Protein AF-A0A1I3WSX5-F1 (afdb_monomer_lite)

Structure (mmCIF, N/CA/C/O backbone):
data_AF-A0A1I3WSX5-F1
#
_entry.id   AF-A0A1I3WSX5-F1
#
loop_
_atom_site.group_PDB
_atom_site.id
_atom_site.type_symbol
_atom_site.label_atom_id
_atom_site.label_alt_id
_atom_site.label_comp_id
_atom_site.label_asym_id
_atom_site.label_entity_id
_atom_site.label_seq_id
_atom_site.pdbx_PDB_ins_code
_atom_site.Cartn_x
_atom_site.Cartn_y
_atom_site.Cartn_z
_atom_site.occupancy
_atom_site.B_iso_or_equiv
_atom_site.auth_seq_id
_atom_site.auth_comp_id
_atom_site.auth_asym_id
_atom_site.auth_atom_id
_atom_site.pdbx_PDB_model_num
ATOM 1 N N . MET A 1 1 ? 1.909 -6.756 -19.772 1.00 53.91 1 MET A N 1
ATOM 2 C CA . MET A 1 1 ? 0.663 -6.466 -19.023 1.00 53.91 1 MET A CA 1
ATOM 3 C C . MET A 1 1 ? 0.444 -7.357 -17.795 1.00 53.91 1 MET A C 1
ATOM 5 O O . MET A 1 1 ? -0.221 -6.902 -16.877 1.00 53.91 1 MET A O 1
ATOM 9 N N . HIS A 1 2 ? 1.044 -8.554 -17.705 1.00 61.41 2 HIS A N 1
ATOM 10 C CA . HIS A 1 2 ? 0.898 -9.438 -16.534 1.00 61.41 2 HIS A CA 1
ATOM 11 C C . HIS A 1 2 ? 1.403 -8.847 -15.204 1.00 61.41 2 HIS A C 1
ATOM 13 O O . HIS A 1 2 ? 0.776 -9.063 -14.174 1.00 61.41 2 HIS A O 1
ATOM 19 N N . ASN A 1 3 ? 2.473 -8.045 -15.222 1.00 78.44 3 ASN A N 1
ATOM 20 C CA . ASN A 1 3 ? 3.066 -7.520 -13.984 1.00 78.44 3 ASN A CA 1
ATOM 21 C C . ASN A 1 3 ? 2.170 -6.503 -13.262 1.00 78.44 3 ASN A C 1
ATOM 23 O O . ASN A 1 3 ? 2.145 -6.484 -12.037 1.00 78.44 3 ASN A O 1
ATOM 27 N N . LEU A 1 4 ? 1.411 -5.688 -14.006 1.00 83.44 4 LEU A N 1
ATOM 28 C CA . LEU A 1 4 ? 0.517 -4.695 -13.405 1.00 83.44 4 LEU A CA 1
ATOM 29 C C . LEU A 1 4 ? -0.715 -5.359 -12.784 1.00 83.44 4 LEU A C 1
ATOM 31 O O . LEU A 1 4 ? -1.093 -5.010 -11.674 1.00 83.44 4 LEU A O 1
ATOM 35 N N . VAL A 1 5 ? -1.308 -6.335 -13.478 1.00 86.25 5 VAL A N 1
ATOM 36 C CA . VAL A 1 5 ? -2.471 -7.080 -12.971 1.00 86.25 5 VAL A CA 1
ATOM 37 C C . VAL A 1 5 ? -2.090 -7.886 -11.733 1.00 86.25 5 VAL A C 1
ATOM 39 O O . VAL A 1 5 ? -2.829 -7.880 -10.757 1.00 86.25 5 VAL A O 1
ATOM 42 N N . ASN A 1 6 ? -0.912 -8.516 -11.733 1.00 86.75 6 ASN A N 1
ATOM 43 C CA . ASN A 1 6 ? -0.439 -9.255 -10.568 1.00 86.75 6 ASN A CA 1
ATOM 44 C C . ASN A 1 6 ? -0.180 -8.329 -9.369 1.00 86.75 6 ASN A C 1
ATOM 46 O O . ASN A 1 6 ? -0.593 -8.631 -8.254 1.00 86.75 6 ASN A O 1
ATOM 50 N N . LEU A 1 7 ? 0.446 -7.168 -9.604 1.00 87.06 7 LEU A N 1
ATOM 51 C CA . LEU A 1 7 ? 0.621 -6.146 -8.571 1.00 87.06 7 LEU A CA 1
ATOM 52 C C . LEU A 1 7 ? -0.729 -5.660 -8.032 1.00 87.06 7 LEU A C 1
ATOM 54 O O . LEU A 1 7 ? -0.893 -5.561 -6.821 1.00 87.06 7 LEU A O 1
ATOM 58 N N . PHE A 1 8 ? -1.692 -5.384 -8.915 1.00 87.88 8 PHE A N 1
ATOM 59 C CA . PHE A 1 8 ? -3.028 -4.958 -8.515 1.00 87.88 8 PHE A CA 1
ATOM 60 C C . PHE A 1 8 ? -3.731 -6.025 -7.672 1.00 87.88 8 PHE A C 1
ATOM 62 O O . PHE A 1 8 ? -4.234 -5.687 -6.611 1.00 87.88 8 PHE A O 1
ATOM 69 N N . CYS A 1 9 ? -3.699 -7.303 -8.071 1.00 90.75 9 CYS A N 1
ATOM 70 C CA . CYS A 1 9 ? -4.266 -8.398 -7.275 1.00 90.75 9 CYS A CA 1
ATOM 71 C C . CYS A 1 9 ? -3.662 -8.459 -5.867 1.00 90.75 9 CYS A C 1
ATOM 73 O O . CYS A 1 9 ? -4.401 -8.467 -4.890 1.00 90.75 9 CYS A O 1
ATOM 75 N N . HIS A 1 10 ? -2.332 -8.420 -5.744 1.00 88.88 10 HIS A N 1
ATOM 76 C CA . HIS A 1 10 ? -1.683 -8.434 -4.430 1.00 88.88 10 HIS A CA 1
ATOM 77 C C . HIS A 1 10 ? -2.049 -7.216 -3.571 1.00 88.88 10 HIS A C 1
ATOM 79 O O . HIS A 1 10 ? -2.234 -7.337 -2.359 1.00 88.88 10 HIS A O 1
ATOM 85 N N . VAL A 1 11 ? -2.145 -6.036 -4.186 1.00 89.19 11 VAL A N 1
ATOM 86 C CA . VAL A 1 11 ? -2.537 -4.802 -3.495 1.00 89.19 11 VAL A CA 1
ATOM 87 C C . VAL A 1 11 ? -4.013 -4.841 -3.096 1.00 89.19 11 VAL A C 1
ATOM 89 O O . VAL A 1 11 ? -4.353 -4.366 -2.014 1.00 89.19 11 VAL A O 1
ATOM 92 N N . ASP A 1 12 ? -4.884 -5.414 -3.923 1.00 91.88 12 ASP A N 1
ATOM 93 C CA . ASP A 1 12 ? -6.305 -5.565 -3.623 1.00 91.88 12 ASP A CA 1
ATOM 94 C C . ASP A 1 12 ? -6.534 -6.542 -2.466 1.00 91.88 12 ASP A C 1
ATOM 96 O O . ASP A 1 12 ? -7.177 -6.167 -1.486 1.00 91.88 12 ASP A O 1
ATOM 100 N N . ASP A 1 13 ? -5.896 -7.717 -2.490 1.00 92.25 13 ASP A N 1
ATOM 101 C CA . ASP A 1 13 ? -5.930 -8.690 -1.389 1.00 92.25 13 ASP A CA 1
ATOM 102 C C . ASP A 1 13 ? -5.428 -8.071 -0.074 1.00 92.25 13 ASP A C 1
ATOM 104 O O . ASP A 1 13 ? -6.005 -8.271 1.001 1.00 92.25 13 ASP A O 1
ATOM 108 N N . PHE A 1 14 ? -4.365 -7.263 -0.141 1.00 90.19 14 PHE A N 1
ATOM 109 C CA . PHE A 1 14 ? -3.889 -6.505 1.013 1.00 90.19 14 PHE A CA 1
ATOM 110 C C . PHE A 1 14 ? -4.941 -5.501 1.501 1.00 90.19 14 PHE A C 1
ATOM 112 O O . PHE A 1 14 ? -5.233 -5.446 2.697 1.00 90.19 14 PHE A O 1
ATOM 119 N N . CYS A 1 15 ? -5.540 -4.722 0.597 1.00 89.44 15 CYS A N 1
ATOM 120 C CA . CYS A 1 15 ? -6.542 -3.718 0.943 1.00 89.44 15 CYS A CA 1
ATOM 121 C C . CYS A 1 15 ? -7.789 -4.333 1.570 1.00 89.44 15 CYS A C 1
ATOM 123 O O . CYS A 1 15 ? -8.302 -3.767 2.534 1.00 89.44 15 CYS A O 1
ATOM 125 N N . GLN A 1 16 ? -8.256 -5.477 1.068 1.00 89.50 16 GLN A N 1
ATOM 126 C CA . GLN A 1 16 ? -9.413 -6.180 1.622 1.00 89.50 16 GLN A CA 1
ATOM 127 C C . GLN A 1 16 ? -9.189 -6.572 3.088 1.00 89.50 16 GLN A C 1
ATOM 129 O O . GLN A 1 16 ? -10.088 -6.419 3.913 1.00 89.50 16 GLN A O 1
ATOM 134 N N . ASN A 1 17 ? -7.970 -6.993 3.435 1.00 90.06 17 ASN A N 1
ATOM 135 C CA . ASN A 1 17 ? -7.615 -7.365 4.803 1.00 90.06 17 ASN A CA 1
ATOM 136 C C . ASN A 1 17 ? -7.299 -6.145 5.690 1.00 90.06 17 ASN A C 1
ATOM 138 O O . ASN A 1 17 ? -7.687 -6.099 6.857 1.00 90.06 17 ASN A O 1
ATOM 142 N N . PHE A 1 18 ? -6.613 -5.134 5.155 1.00 88.75 18 PHE A N 1
ATOM 143 C CA . PHE A 1 18 ? -6.121 -3.985 5.921 1.00 88.75 18 PHE A CA 1
ATOM 144 C C . PHE A 1 18 ? -7.175 -2.886 6.138 1.00 88.75 18 PHE A C 1
ATOM 146 O O . PHE A 1 18 ? -7.281 -2.339 7.237 1.00 88.75 18 PHE A O 1
ATOM 153 N N . MET A 1 19 ? -7.982 -2.561 5.120 1.00 88.50 19 MET A N 1
ATOM 154 C CA . MET A 1 19 ? -8.978 -1.484 5.192 1.00 88.50 19 MET A CA 1
ATOM 155 C C . MET A 1 19 ? -9.985 -1.605 6.342 1.00 88.50 19 MET A C 1
ATOM 157 O O . MET A 1 19 ? -10.201 -0.581 6.990 1.00 88.50 19 MET A O 1
ATOM 161 N N . PRO A 1 20 ? -10.600 -2.767 6.645 1.00 87.12 20 PRO A N 1
ATOM 162 C CA . PRO A 1 20 ? -11.563 -2.847 7.745 1.00 87.12 20 PRO A CA 1
ATOM 163 C C . PRO A 1 20 ? -10.920 -2.505 9.096 1.00 87.12 20 PRO A C 1
ATOM 165 O O . PRO A 1 20 ? -11.470 -1.710 9.855 1.00 87.12 20 PRO A O 1
ATOM 168 N N . HIS A 1 21 ? -9.711 -3.009 9.357 1.00 89.00 21 HIS A N 1
ATOM 169 C CA . HIS A 1 21 ? -8.954 -2.701 10.574 1.00 89.00 21 HIS A CA 1
ATOM 170 C C . HIS A 1 21 ? -8.577 -1.217 10.650 1.00 89.00 21 HIS A C 1
ATOM 172 O O . HIS A 1 21 ? -8.747 -0.572 11.684 1.00 89.00 21 HIS A O 1
ATOM 178 N N . TRP A 1 22 ? -8.119 -0.650 9.533 1.00 86.25 22 TRP A N 1
ATOM 179 C CA . TRP A 1 22 ? -7.769 0.764 9.441 1.00 86.25 22 TRP A CA 1
ATOM 180 C C . TRP A 1 22 ? -8.975 1.684 9.666 1.00 86.25 22 TRP A C 1
ATOM 182 O O . TRP A 1 22 ? -8.872 2.714 10.329 1.00 86.25 22 TRP A O 1
ATOM 192 N N . GLN A 1 23 ? -10.144 1.309 9.148 1.00 86.06 23 GLN A N 1
ATOM 193 C CA . GLN A 1 23 ? -11.378 2.063 9.346 1.00 86.06 23 GLN A CA 1
ATOM 194 C C . GLN A 1 23 ? -11.817 2.064 10.811 1.00 86.06 23 GLN A C 1
ATOM 196 O O . GLN A 1 23 ? -12.165 3.130 11.317 1.00 86.06 23 GLN A O 1
ATOM 201 N N . ILE A 1 24 ? -11.759 0.915 11.492 1.00 86.69 24 ILE A N 1
ATOM 202 C CA . ILE A 1 24 ? -12.074 0.809 12.926 1.00 86.69 24 ILE A CA 1
ATOM 203 C C . ILE A 1 24 ? -11.147 1.723 13.733 1.00 86.69 24 ILE A C 1
ATOM 205 O O . ILE A 1 24 ? -11.628 2.573 14.479 1.00 86.69 24 ILE A O 1
ATOM 209 N N . TYR A 1 25 ? -9.837 1.641 13.491 1.00 88.00 25 TYR A N 1
ATOM 210 C CA . TYR A 1 25 ? -8.841 2.480 14.159 1.00 88.00 25 TYR A CA 1
ATOM 211 C C . TYR A 1 25 ? -9.108 3.988 13.993 1.00 88.00 25 TYR A C 1
ATOM 213 O O . TYR A 1 25 ? -9.035 4.757 14.953 1.00 88.00 25 TYR A O 1
ATOM 221 N N . LEU A 1 26 ? -9.456 4.430 12.778 1.00 85.25 26 LEU A N 1
ATOM 222 C CA . LEU A 1 26 ? -9.756 5.839 12.495 1.00 85.25 26 LEU A CA 1
ATOM 223 C C . LEU A 1 26 ? -11.048 6.333 13.165 1.00 85.25 26 LEU A C 1
ATOM 225 O O . LEU A 1 26 ? -11.144 7.514 13.513 1.00 85.25 26 LEU A O 1
ATOM 229 N N . ILE A 1 27 ? -12.039 5.451 13.320 1.00 84.94 27 ILE A N 1
ATOM 230 C CA . ILE A 1 27 ? -13.291 5.753 14.022 1.00 84.94 27 ILE A CA 1
ATOM 231 C C . ILE A 1 27 ? -13.022 5.872 15.525 1.00 84.94 27 ILE A C 1
ATOM 233 O O . ILE A 1 27 ? -13.448 6.852 16.137 1.00 84.94 27 ILE A O 1
ATOM 237 N N . GLU A 1 28 ? -12.269 4.933 16.105 1.00 86.62 28 GLU A N 1
ATOM 238 C CA . GLU A 1 28 ? -11.900 4.929 17.528 1.00 86.62 28 GLU A CA 1
ATOM 239 C C . GLU A 1 28 ? -11.077 6.157 17.925 1.00 86.62 28 GLU A C 1
ATOM 241 O O . GLU A 1 28 ? -11.322 6.766 18.965 1.00 86.62 28 GLU A O 1
ATOM 246 N N . ARG A 1 29 ? -10.141 6.581 17.069 1.00 84.25 29 ARG A N 1
ATOM 247 C CA . ARG A 1 29 ? -9.368 7.812 17.282 1.00 84.25 29 ARG A CA 1
ATOM 248 C C . ARG A 1 29 ? -10.164 9.102 17.085 1.00 84.25 29 ARG A C 1
ATOM 250 O O . ARG A 1 29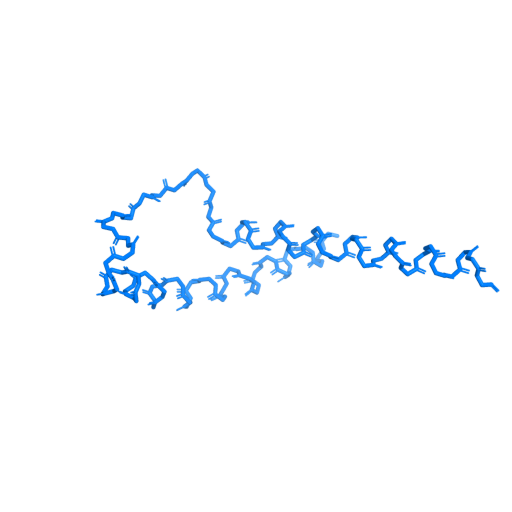 ? -9.657 10.180 17.385 1.00 84.25 29 ARG A O 1
ATOM 257 N N . GLY A 1 30 ? -11.381 9.029 16.549 1.00 79.81 30 GLY A N 1
ATOM 258 C CA . GLY A 1 30 ? -12.191 10.202 16.214 1.00 79.81 30 GLY A CA 1
ATOM 259 C C . GLY A 1 30 ? -11.675 11.013 15.017 1.00 79.81 30 GLY A C 1
ATOM 260 O O . GLY A 1 30 ? -12.271 12.040 14.689 1.00 79.81 30 GLY A O 1
ATOM 261 N N . GLU A 1 31 ? -10.619 10.548 14.340 1.00 73.62 31 GLU A N 1
ATOM 262 C CA . GLU A 1 31 ? -10.039 11.176 13.144 1.00 73.62 31 GLU A CA 1
ATOM 263 C C . GLU A 1 31 ? -10.964 11.046 11.921 1.00 73.62 31 GLU A C 1
ATOM 265 O O . GLU A 1 31 ? -10.885 11.844 10.985 1.00 73.62 31 GLU A O 1
ATOM 270 N N . ARG A 1 32 ? -11.894 10.079 11.923 1.00 69.19 32 ARG A N 1
ATOM 271 C CA . ARG A 1 32 ? -12.865 9.901 10.837 1.00 69.19 32 ARG A CA 1
ATOM 272 C C . ARG A 1 32 ? -14.252 9.527 11.369 1.00 69.19 32 ARG A C 1
ATOM 274 O O . ARG A 1 32 ? -14.469 8.429 11.860 1.00 69.19 32 ARG A O 1
ATOM 281 N N . ARG A 1 33 ? -15.229 10.429 11.204 1.00 65.06 33 ARG A N 1
ATOM 282 C CA . ARG A 1 33 ? -16.632 10.225 11.639 1.00 65.06 33 ARG A CA 1
ATOM 283 C C . ARG A 1 33 ? -17.563 9.637 10.568 1.00 65.06 33 ARG A C 1
ATOM 285 O O . ARG A 1 33 ? -18.695 9.281 10.878 1.00 65.06 33 ARG A O 1
ATOM 292 N N . ARG A 1 34 ? -17.129 9.563 9.302 1.00 67.00 34 ARG A N 1
ATOM 293 C CA . ARG A 1 34 ? -17.941 9.071 8.173 1.00 67.00 34 ARG A CA 1
ATOM 294 C C . ARG A 1 34 ? -17.083 8.285 7.185 1.00 67.00 34 ARG A C 1
ATOM 296 O O . ARG A 1 34 ? -16.027 8.759 6.771 1.00 67.00 34 ARG A O 1
ATOM 303 N N . LEU A 1 35 ? -17.568 7.118 6.769 1.00 66.88 35 LEU A N 1
ATOM 304 C CA . LEU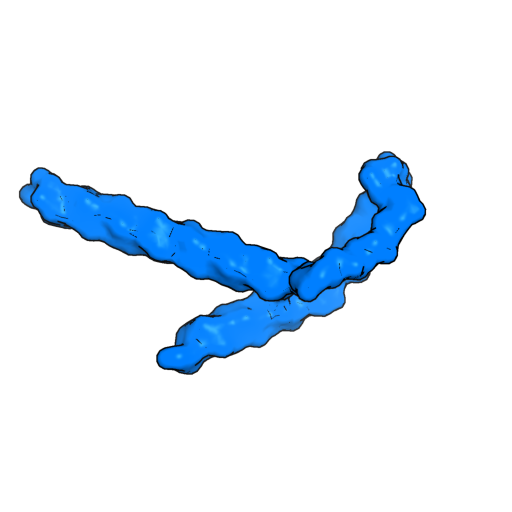 A 1 35 ? -17.008 6.363 5.649 1.00 66.88 35 LEU A CA 1
ATOM 305 C C . LEU A 1 35 ? -17.631 6.889 4.353 1.00 66.88 35 LEU A C 1
ATOM 307 O O . LEU A 1 35 ? -18.705 6.455 3.949 1.00 66.88 35 LEU A O 1
ATOM 311 N N . HIS A 1 36 ? -16.991 7.879 3.728 1.00 67.31 36 HIS A N 1
ATOM 312 C CA . HIS A 1 36 ? -17.359 8.280 2.373 1.00 67.31 36 HIS A CA 1
ATOM 313 C C . HIS A 1 36 ? -16.639 7.365 1.382 1.00 67.31 36 HIS A C 1
ATOM 315 O O . HIS A 1 36 ? -15.409 7.364 1.326 1.00 67.31 36 HIS A O 1
ATOM 321 N N . GLN A 1 37 ? -17.399 6.581 0.620 1.00 68.19 37 GLN A N 1
ATOM 322 C CA . GLN A 1 37 ? -16.850 5.865 -0.525 1.00 68.19 37 GLN A CA 1
ATOM 323 C C . GLN A 1 37 ? -16.496 6.900 -1.596 1.00 68.19 37 GLN A C 1
ATOM 325 O O . GLN A 1 37 ? -17.376 7.519 -2.191 1.00 68.19 37 GLN A O 1
ATOM 330 N N . GLY A 1 38 ? -15.197 7.139 -1.784 1.00 74.81 38 GLY A N 1
ATOM 331 C CA . GLY A 1 38 ? -14.706 7.927 -2.909 1.00 74.81 38 GLY A CA 1
ATOM 332 C C . GLY A 1 38 ? -14.976 7.214 -4.236 1.00 74.81 38 GLY A C 1
ATOM 333 O O . GLY A 1 38 ? -15.319 6.035 -4.266 1.00 74.81 38 GLY A O 1
ATOM 334 N N . ARG A 1 39 ? -14.781 7.919 -5.354 1.00 79.06 39 ARG A N 1
ATOM 335 C CA . ARG A 1 39 ? -14.954 7.351 -6.70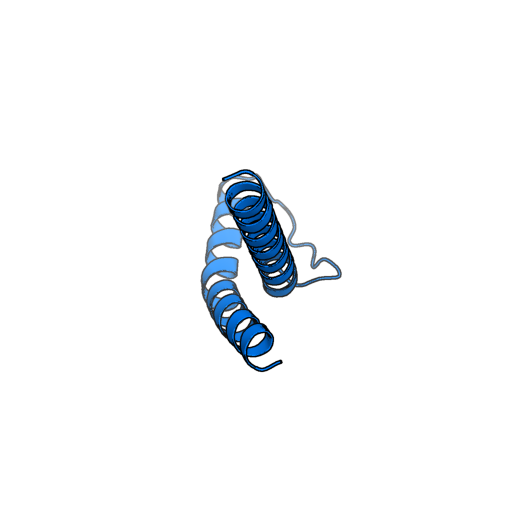8 1.00 79.06 39 ARG A CA 1
ATOM 336 C C . ARG A 1 39 ? -13.920 6.277 -7.071 1.00 79.06 39 ARG A C 1
ATOM 338 O O . ARG A 1 39 ? -14.059 5.668 -8.122 1.00 79.06 39 ARG A O 1
ATOM 345 N N . MET A 1 40 ? -12.890 6.101 -6.247 1.00 81.12 40 MET A N 1
ATOM 346 C CA . MET A 1 40 ? -11.761 5.205 -6.476 1.00 81.12 40 MET A CA 1
ATOM 347 C C . MET A 1 40 ? -11.501 4.389 -5.207 1.00 81.12 40 MET A C 1
ATOM 349 O O . MET A 1 40 ? -11.536 4.937 -4.098 1.00 81.12 40 MET A O 1
ATOM 353 N N . ALA A 1 41 ? -11.263 3.090 -5.368 1.00 83.06 41 ALA A N 1
ATOM 354 C CA . ALA A 1 41 ? -10.954 2.181 -4.276 1.00 83.06 41 ALA A CA 1
ATOM 355 C C . ALA A 1 41 ? -9.553 2.451 -3.706 1.00 83.06 41 ALA A C 1
ATOM 357 O O . ALA A 1 41 ? -8.656 2.955 -4.384 1.00 83.06 41 ALA A O 1
ATOM 358 N N . ALA A 1 42 ? -9.341 2.089 -2.437 1.00 84.75 42 ALA A N 1
ATOM 359 C CA . ALA A 1 42 ? -8.036 2.244 -1.794 1.00 84.75 42 ALA A CA 1
ATOM 360 C C . ALA A 1 42 ? -6.940 1.423 -2.500 1.00 84.75 42 ALA A C 1
ATOM 362 O O . ALA A 1 42 ? -5.800 1.880 -2.572 1.00 84.75 42 ALA A O 1
ATOM 363 N N . SER A 1 43 ? -7.297 0.261 -3.057 1.00 85.81 43 SER A N 1
ATOM 364 C CA . SER A 1 43 ? -6.398 -0.589 -3.839 1.00 85.81 43 SER A CA 1
ATOM 365 C C . SER A 1 43 ? -5.953 0.081 -5.133 1.00 85.81 43 SER A C 1
ATOM 367 O O . SER A 1 43 ? -4.757 0.139 -5.401 1.00 85.81 43 SER A O 1
ATOM 369 N N . GLU A 1 44 ? -6.873 0.696 -5.875 1.00 86.38 44 GLU A N 1
ATOM 370 C CA . GLU A 1 44 ? -6.557 1.464 -7.086 1.00 86.38 44 GLU A CA 1
ATOM 371 C C . GLU A 1 44 ? -5.605 2.631 -6.788 1.00 86.38 44 GLU A C 1
ATOM 373 O O . GLU A 1 44 ? -4.589 2.794 -7.466 1.00 86.38 44 GLU A O 1
ATOM 378 N N . ILE A 1 45 ? -5.881 3.402 -5.728 1.00 87.69 45 ILE A N 1
ATOM 379 C CA . ILE A 1 45 ? -5.015 4.510 -5.297 1.00 87.69 45 ILE A CA 1
ATOM 380 C C . ILE A 1 45 ? -3.622 3.986 -4.925 1.00 87.69 45 ILE A C 1
ATOM 382 O O . ILE A 1 45 ? -2.617 4.546 -5.366 1.00 87.69 45 ILE A O 1
ATOM 386 N N . MET A 1 46 ? -3.540 2.903 -4.145 1.00 87.69 46 MET A N 1
ATOM 387 C CA . MET A 1 46 ? -2.259 2.298 -3.769 1.00 87.69 46 MET A CA 1
ATOM 388 C C . MET A 1 46 ? -1.483 1.798 -4.985 1.00 87.69 46 MET A C 1
ATOM 390 O O . MET A 1 46 ? -0.287 2.061 -5.083 1.00 87.69 46 MET A O 1
ATOM 394 N N . THR A 1 47 ? -2.137 1.130 -5.937 1.00 89.62 47 THR A N 1
ATOM 395 C CA . THR A 1 47 ? -1.477 0.664 -7.162 1.00 89.62 47 THR A CA 1
ATOM 396 C C . THR A 1 47 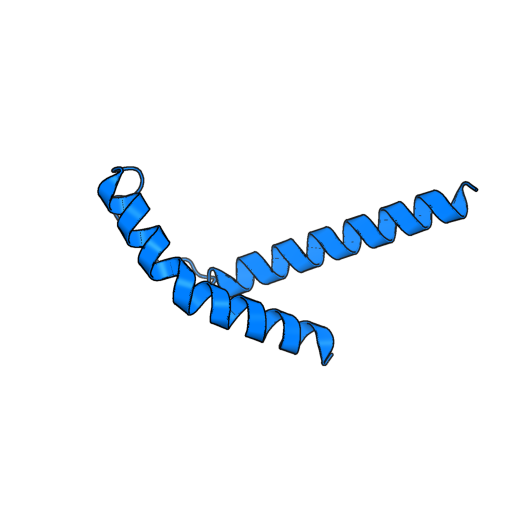? -0.94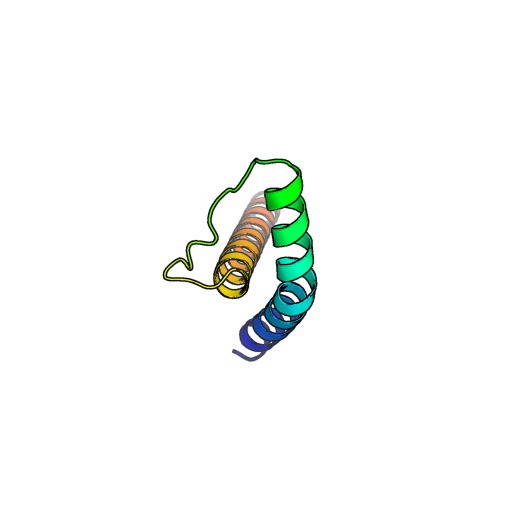5 1.831 -7.993 1.00 89.62 47 THR A C 1
ATOM 398 O O . THR A 1 47 ? 0.190 1.757 -8.464 1.00 89.62 47 THR A O 1
ATOM 401 N N . ILE A 1 48 ? -1.695 2.933 -8.120 1.00 89.06 48 ILE A N 1
ATOM 402 C CA . ILE A 1 48 ? -1.221 4.150 -8.800 1.00 89.06 48 ILE A CA 1
ATOM 403 C C . ILE A 1 48 ? 0.023 4.714 -8.100 1.00 89.06 48 ILE A C 1
ATOM 405 O O . ILE A 1 48 ? 1.019 5.000 -8.765 1.00 89.06 48 ILE A O 1
ATOM 409 N N . ILE A 1 49 ? 0.004 4.830 -6.768 1.00 89.38 49 ILE A N 1
ATOM 410 C CA . ILE A 1 49 ? 1.140 5.343 -5.984 1.00 89.38 49 ILE A CA 1
ATOM 411 C C . ILE A 1 49 ? 2.373 4.451 -6.159 1.00 89.38 49 ILE A C 1
ATOM 413 O O . ILE A 1 49 ? 3.457 4.955 -6.451 1.00 89.38 49 ILE A O 1
ATOM 417 N N . ILE A 1 50 ? 2.216 3.132 -6.029 1.00 88.56 50 ILE A N 1
ATOM 418 C CA . ILE A 1 50 ? 3.315 2.175 -6.205 1.00 88.56 50 ILE A CA 1
ATOM 419 C C . ILE A 1 50 ? 3.883 2.292 -7.619 1.00 88.56 50 ILE A C 1
ATOM 421 O O . ILE A 1 50 ? 5.101 2.340 -7.791 1.00 88.56 50 ILE A O 1
ATOM 425 N N . CYS A 1 51 ? 3.027 2.379 -8.637 1.00 88.25 51 CYS A N 1
ATOM 426 C CA . CYS A 1 51 ? 3.472 2.513 -10.017 1.00 88.25 51 CYS A CA 1
ATOM 427 C C . CYS A 1 51 ? 4.260 3.816 -10.234 1.00 88.25 51 CYS A C 1
ATOM 429 O O . CYS A 1 51 ? 5.317 3.786 -10.861 1.00 88.25 51 CYS A O 1
ATOM 431 N N . LEU A 1 52 ? 3.809 4.940 -9.664 1.00 87.25 52 LEU A N 1
ATOM 432 C CA . LEU A 1 52 ? 4.531 6.215 -9.731 1.00 87.25 52 LEU A CA 1
ATOM 433 C C . LEU A 1 52 ? 5.904 6.143 -9.049 1.00 87.25 52 LEU A C 1
ATOM 435 O O . LEU A 1 52 ? 6.890 6.591 -9.630 1.00 87.25 52 LEU A O 1
ATOM 439 N N . ILE A 1 53 ? 5.994 5.542 -7.859 1.00 90.38 53 ILE A N 1
ATOM 440 C CA . ILE A 1 53 ? 7.267 5.384 -7.136 1.00 90.38 53 ILE A CA 1
ATOM 441 C C . ILE A 1 53 ? 8.260 4.546 -7.951 1.00 90.38 53 ILE A C 1
ATOM 443 O O . ILE A 1 53 ? 9.426 4.920 -8.063 1.00 90.38 53 ILE A O 1
ATOM 447 N N . ASN A 1 54 ? 7.801 3.447 -8.557 1.00 86.12 54 ASN A N 1
ATOM 448 C CA . ASN A 1 54 ? 8.646 2.589 -9.394 1.00 86.12 54 ASN A CA 1
ATOM 449 C C . ASN A 1 54 ? 9.145 3.302 -10.662 1.00 86.12 54 ASN A C 1
ATOM 451 O O . ASN A 1 54 ? 10.266 3.069 -11.106 1.00 86.12 54 ASN A O 1
ATOM 455 N N . VAL A 1 55 ? 8.335 4.184 -11.252 1.00 87.44 55 VAL A N 1
ATOM 456 C CA . VAL A 1 55 ? 8.759 4.979 -12.415 1.00 87.44 55 VAL A CA 1
ATOM 457 C C . VAL A 1 55 ? 9.806 6.017 -12.009 1.00 87.44 55 VAL A C 1
ATOM 459 O O . VAL A 1 55 ? 10.802 6.182 -12.710 1.00 87.44 55 VAL A O 1
ATOM 462 N N . ILE A 1 56 ? 9.622 6.681 -10.864 1.00 89.25 56 ILE A N 1
ATOM 463 C CA . ILE A 1 56 ? 10.592 7.654 -10.344 1.00 89.25 56 ILE A CA 1
ATOM 464 C C . ILE A 1 56 ? 11.921 6.968 -10.019 1.00 89.25 56 ILE A C 1
ATOM 466 O O . ILE A 1 56 ? 12.970 7.493 -10.381 1.00 89.25 56 ILE A O 1
ATOM 470 N N . SER A 1 57 ? 11.903 5.793 -9.381 1.00 88.81 57 SER A N 1
ATOM 471 C CA . SER A 1 57 ? 13.138 5.063 -9.082 1.00 88.81 57 SER A CA 1
ATOM 472 C C . SER A 1 57 ? 13.868 4.655 -10.361 1.00 88.81 57 SER A C 1
ATOM 474 O O . SER A 1 57 ? 15.058 4.929 -10.480 1.00 88.81 57 SER A O 1
ATOM 476 N N . ALA A 1 58 ? 13.167 4.093 -11.350 1.00 87.56 58 ALA A N 1
ATOM 477 C CA . ALA A 1 58 ? 13.755 3.747 -12.645 1.00 87.56 58 ALA A CA 1
ATOM 478 C C . ALA A 1 58 ? 14.359 4.969 -13.356 1.00 87.56 58 ALA A C 1
ATOM 480 O O . ALA A 1 58 ? 15.450 4.884 -13.917 1.00 87.56 58 ALA A O 1
ATOM 481 N N . PHE A 1 59 ? 13.685 6.117 -13.286 1.00 89.69 59 PHE A N 1
ATOM 482 C CA . PHE A 1 59 ? 14.184 7.370 -13.842 1.00 89.69 59 PHE A CA 1
ATOM 483 C C . PHE A 1 59 ? 15.448 7.866 -13.127 1.00 89.69 59 PHE A C 1
ATOM 485 O O . PHE A 1 59 ? 16.408 8.258 -13.785 1.00 89.69 59 PHE A O 1
ATOM 492 N N . LEU A 1 60 ? 15.489 7.804 -11.793 1.00 91.62 60 LEU A N 1
ATOM 493 C CA . LEU A 1 60 ? 16.674 8.167 -11.012 1.00 91.62 60 LEU A CA 1
ATOM 494 C C . LEU A 1 60 ? 17.854 7.229 -11.284 1.00 91.62 60 LEU A C 1
ATOM 496 O O . LEU A 1 60 ? 18.976 7.707 -11.421 1.00 91.62 60 LEU A O 1
ATOM 500 N N . TYR A 1 61 ? 17.610 5.921 -11.404 1.00 90.00 61 TYR A N 1
ATOM 501 C CA . TYR A 1 61 ? 18.643 4.956 -11.790 1.00 90.00 61 TYR A CA 1
ATOM 502 C C . TYR A 1 61 ? 19.188 5.240 -13.188 1.00 90.00 61 TYR A C 1
ATOM 504 O O . TYR A 1 61 ? 20.398 5.212 -13.380 1.00 90.00 61 TYR A O 1
ATOM 512 N N . TRP A 1 62 ? 18.318 5.566 -14.145 1.00 91.19 62 TRP A N 1
ATOM 513 C CA . TRP A 1 62 ? 18.738 5.934 -15.494 1.00 91.19 62 TRP A CA 1
ATOM 514 C C . TRP A 1 62 ? 19.559 7.230 -15.521 1.00 91.19 62 TRP A C 1
ATOM 516 O O . TRP A 1 62 ? 20.566 7.304 -16.216 1.00 91.19 62 TRP A O 1
ATOM 526 N N . ILE A 1 63 ? 19.176 8.234 -14.725 1.00 91.12 63 ILE A N 1
ATOM 527 C CA . ILE A 1 63 ? 19.975 9.455 -14.554 1.00 91.12 63 ILE A CA 1
ATOM 528 C C . ILE A 1 63 ? 21.338 9.135 -13.937 1.00 91.12 63 ILE A C 1
ATOM 530 O O . ILE A 1 63 ? 22.344 9.678 -14.376 1.00 91.12 63 ILE A O 1
ATOM 534 N N . TYR A 1 64 ? 21.375 8.280 -12.916 1.00 90.81 64 TYR A N 1
ATOM 535 C CA . TYR A 1 64 ? 22.613 7.911 -12.237 1.00 90.81 64 TYR A CA 1
ATOM 536 C C . TYR A 1 64 ? 23.580 7.173 -13.174 1.00 90.81 64 TYR A C 1
ATOM 538 O O . TYR A 1 64 ? 24.753 7.525 -13.227 1.00 90.81 64 TYR A O 1
ATOM 546 N N . ASP A 1 65 ? 23.077 6.210 -13.949 1.00 86.81 65 ASP A N 1
AT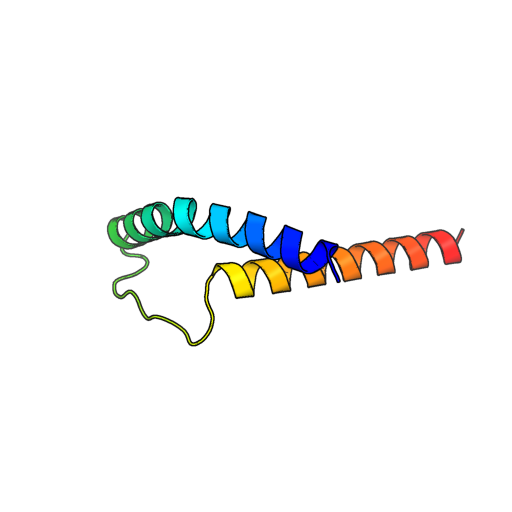OM 547 C CA . ASP A 1 65 ? 23.853 5.456 -14.942 1.00 86.81 65 ASP A CA 1
ATOM 548 C C . ASP A 1 65 ? 24.316 6.345 -16.108 1.00 86.81 65 ASP A C 1
ATOM 550 O O . ASP A 1 65 ? 25.455 6.251 -16.542 1.00 86.81 65 ASP A O 1
ATOM 554 N N . GLY A 1 66 ? 23.475 7.279 -16.566 1.00 77.75 66 GLY A N 1
ATOM 555 C CA . GLY A 1 66 ? 23.816 8.214 -17.644 1.00 77.75 66 GLY A CA 1
ATOM 556 C C . GLY A 1 66 ? 24.776 9.347 -17.254 1.00 77.75 66 GLY A C 1
ATOM 557 O O . GLY A 1 66 ? 25.245 10.068 -18.134 1.00 77.75 66 GLY A O 1
ATOM 558 N N . ILE A 1 67 ? 25.044 9.538 -15.959 1.00 69.38 67 ILE A N 1
ATOM 559 C CA . ILE A 1 67 ? 26.027 10.504 -15.436 1.00 69.38 67 ILE A CA 1
ATOM 560 C C . ILE A 1 67 ? 27.365 9.816 -15.097 1.00 69.38 67 ILE A C 1
ATOM 562 O O . ILE A 1 67 ? 28.371 10.512 -14.933 1.00 69.38 67 ILE A O 1
ATOM 566 N N . SER A 1 68 ? 27.390 8.481 -14.997 1.00 59.75 68 SER A N 1
ATOM 567 C CA . SER A 1 68 ? 28.573 7.691 -14.636 1.00 59.75 68 SER A CA 1
ATOM 568 C C . SER A 1 68 ? 29.401 7.259 -15.844 1.00 59.75 68 SER A C 1
ATOM 570 O O . SER A 1 68 ? 30.609 7.019 -15.611 1.00 59.75 68 SER A O 1
#

pLDDT: mean 83.62, std 8.83, range [53.91, 92.25]

Secondary structure (DSSP, 8-state):
-HHHHHHHHHHHHHHHHHHHHHHHHHHHTTS-S-----SS-HHHHHHHHHHHHHHHHHHHHHHHHHH-

Organism: NCBI:txid351675

Sequence (68 aa):
MHNLVNLFCHVDDFCQNFMPHWQIYLIERGERRRLHQGRMAASEIMTIIICLINVISAFLYWIYDGIS

Foldseek 3Di:
DVVLVVLLVVLVVVCVVVVVVVVVVCVVVVVDPDDDDDPDDPSRVVSVVVVVVVVVVVVVVVVVVVVD

Radius of gyration: 16.68 Å; chains: 1; bounding box: 46×21×37 Å